Protein AF-A0A957C027-F1 (afdb_monomer)

Secondary structure (DSSP, 8-state):
----S-----TTSHHHHHHT--SSSEEEEE-TTS-EEEEEES---HHHHHHHHHHHHHTT-

Mean predicted aligned error: 4.16 Å

Sequence (61 aa):
YSIPFPIVLDIEGTVEELYNAGSTPTTIFVDKNGRIVARHFGPMSSEQIEEYINLLTTSGA

Structure (mmCIF, N/CA/C/O backbone):
data_AF-A0A957C027-F1
#
_entry.id   AF-A0A957C027-F1
#
loop_
_atom_site.group_PDB
_atom_site.id
_atom_site.type_symbol
_atom_site.label_atom_id
_atom_site.label_alt_id
_atom_site.label_comp_id
_atom_site.label_asym_id
_atom_site.label_entity_id
_atom_site.label_seq_id
_atom_site.pdbx_PDB_ins_code
_atom_site.Cartn_x
_atom_site.Cartn_y
_atom_site.Cartn_z
_atom_site.occupancy
_atom_site.B_iso_or_equiv
_atom_site.auth_seq_id
_atom_site.auth_comp_id
_atom_site.auth_asym_id
_atom_site.auth_atom_id
_atom_site.pdbx_PDB_model_num
ATOM 1 N N . TYR A 1 1 ? 13.915 -9.152 11.799 1.00 74.69 1 TYR A N 1
ATOM 2 C CA . TYR A 1 1 ? 12.447 -9.041 11.726 1.00 74.69 1 TYR A CA 1
ATOM 3 C C . TYR A 1 1 ? 11.874 -10.401 11.377 1.00 74.69 1 TYR A C 1
ATOM 5 O O . TYR A 1 1 ? 12.424 -11.042 10.492 1.00 74.69 1 TYR A O 1
ATOM 13 N N . SER A 1 2 ? 10.840 -10.858 12.089 1.00 89.94 2 SER A N 1
ATOM 14 C CA . SER A 1 2 ? 10.044 -12.020 11.675 1.00 89.94 2 SER A CA 1
ATOM 15 C C . SER A 1 2 ? 8.786 -11.476 11.019 1.00 89.94 2 SER A C 1
ATOM 17 O O . SER A 1 2 ? 7.985 -10.829 11.688 1.00 89.94 2 SER A O 1
ATOM 19 N N . ILE A 1 3 ? 8.682 -11.636 9.704 1.00 89.88 3 ILE A N 1
ATOM 20 C CA . ILE A 1 3 ? 7.603 -11.069 8.902 1.00 89.88 3 ILE A CA 1
ATOM 21 C C . ILE A 1 3 ? 6.675 -12.225 8.510 1.00 89.88 3 ILE A C 1
ATOM 23 O O . ILE A 1 3 ? 7.059 -13.032 7.665 1.00 89.88 3 ILE A O 1
ATOM 27 N N . PRO A 1 4 ? 5.488 -12.359 9.131 1.00 94.62 4 PRO A N 1
ATOM 28 C CA . PRO A 1 4 ? 4.607 -13.512 8.935 1.00 94.62 4 PRO A CA 1
ATOM 29 C C . PRO A 1 4 ? 3.718 -13.381 7.687 1.00 94.62 4 PRO A C 1
ATOM 31 O O . PRO A 1 4 ? 2.662 -14.003 7.612 1.00 94.62 4 PRO A O 1
ATOM 34 N N . PHE A 1 5 ? 4.109 -12.547 6.726 1.00 93.12 5 PHE A N 1
ATOM 35 C CA . PHE A 1 5 ? 3.346 -12.268 5.515 1.00 93.12 5 PHE A CA 1
ATOM 36 C C . PHE A 1 5 ? 4.228 -12.374 4.263 1.00 93.12 5 PHE A C 1
ATOM 38 O O . PHE A 1 5 ? 5.452 -12.255 4.367 1.00 93.12 5 PHE A O 1
ATOM 45 N N . PRO A 1 6 ? 3.630 -12.624 3.081 1.00 96.12 6 PRO A N 1
ATOM 46 C CA . PRO A 1 6 ? 4.380 -12.762 1.840 1.00 96.12 6 PRO A CA 1
ATOM 47 C C . PRO A 1 6 ? 5.187 -11.506 1.511 1.00 96.12 6 PRO A C 1
ATOM 49 O O . PRO A 1 6 ? 4.701 -10.385 1.652 1.00 96.12 6 PRO A O 1
ATOM 52 N N . ILE A 1 7 ? 6.404 -11.715 1.017 1.00 94.50 7 ILE A N 1
ATOM 53 C CA . ILE A 1 7 ? 7.260 -10.668 0.461 1.00 94.50 7 ILE A CA 1
ATOM 54 C C . ILE A 1 7 ? 7.538 -11.048 -0.988 1.00 94.50 7 ILE A C 1
ATOM 56 O O . ILE A 1 7 ? 7.955 -12.171 -1.272 1.00 94.50 7 ILE A O 1
ATOM 60 N N . VAL A 1 8 ? 7.297 -10.109 -1.895 1.00 95.50 8 VAL A N 1
ATOM 61 C CA . VAL A 1 8 ? 7.587 -10.242 -3.326 1.00 95.50 8 VAL A CA 1
ATOM 62 C C . VAL A 1 8 ? 8.691 -9.261 -3.719 1.00 95.50 8 VAL A C 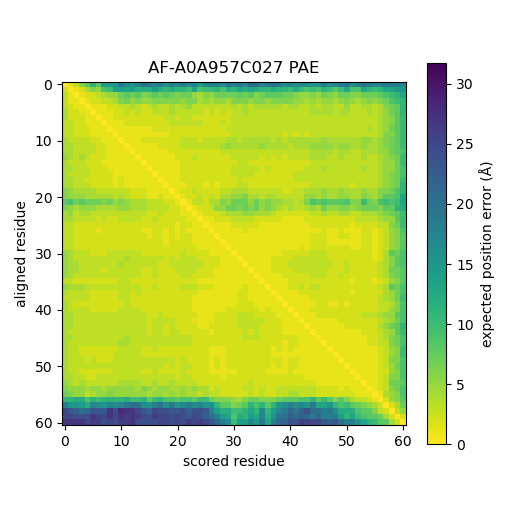1
ATOM 64 O O . VAL A 1 8 ? 8.893 -8.256 -3.039 1.00 95.50 8 VAL A O 1
ATOM 67 N N . LEU A 1 9 ? 9.423 -9.566 -4.793 1.00 97.00 9 LEU A N 1
ATOM 68 C CA . LEU A 1 9 ? 10.515 -8.734 -5.301 1.00 97.00 9 LEU A CA 1
ATOM 69 C C . LEU A 1 9 ? 10.125 -8.130 -6.651 1.00 97.00 9 LEU A C 1
ATOM 71 O O . LEU A 1 9 ? 9.976 -8.857 -7.630 1.00 97.00 9 LEU A O 1
ATOM 75 N N . ASP A 1 10 ? 9.998 -6.807 -6.699 1.00 95.88 10 ASP A N 1
ATOM 76 C CA . ASP A 1 10 ? 9.803 -6.037 -7.931 1.00 95.88 10 ASP A CA 1
ATOM 77 C C . ASP A 1 10 ? 11.162 -5.554 -8.460 1.00 95.88 10 ASP A C 1
ATOM 79 O O . ASP A 1 10 ? 11.532 -4.394 -8.309 1.00 95.88 10 ASP A O 1
ATOM 83 N N . ILE A 1 11 ? 11.961 -6.488 -8.987 1.00 97.56 11 ILE A N 1
ATOM 84 C CA . ILE A 1 11 ? 13.360 -6.233 -9.387 1.00 97.56 11 ILE A CA 1
ATOM 85 C C . ILE A 1 11 ? 13.447 -5.166 -10.488 1.00 97.56 11 ILE A C 1
ATOM 87 O O . ILE A 1 11 ? 14.355 -4.340 -10.469 1.00 97.56 11 ILE A O 1
ATOM 91 N N . GLU A 1 12 ? 12.488 -5.176 -11.414 1.00 97.44 12 GLU A N 1
ATOM 92 C CA . GLU A 1 12 ? 12.451 -4.278 -12.574 1.00 97.44 12 GLU A CA 1
ATOM 93 C C . GLU A 1 12 ? 11.665 -2.981 -12.309 1.00 97.44 12 GLU A C 1
ATOM 95 O O . GLU A 1 12 ? 11.572 -2.136 -13.193 1.00 97.44 12 GLU A O 1
ATOM 100 N N . GLY A 1 13 ? 11.058 -2.821 -11.126 1.00 95.44 13 GLY A N 1
ATOM 101 C CA . GLY A 1 13 ? 10.228 -1.653 -10.797 1.00 95.44 13 GLY A CA 1
ATOM 102 C C . GLY A 1 13 ? 8.897 -1.580 -11.558 1.00 95.44 13 GLY A C 1
ATOM 103 O O . GLY A 1 13 ? 8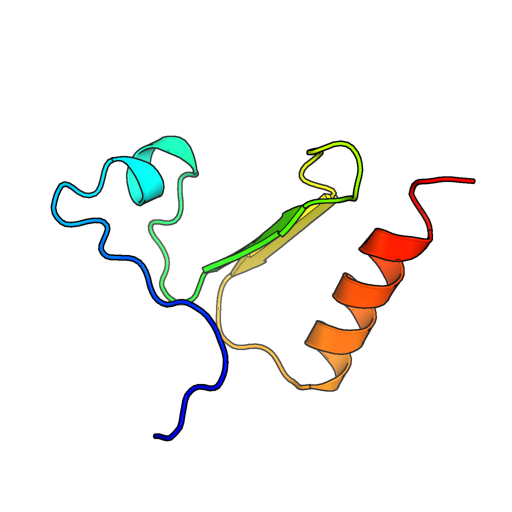.244 -0.541 -11.568 1.00 95.44 13 GLY A O 1
ATOM 104 N N . THR A 1 14 ? 8.471 -2.664 -12.214 1.00 97.50 14 THR A N 1
ATOM 105 C CA . THR A 1 14 ? 7.251 -2.669 -13.039 1.00 97.50 14 THR A CA 1
ATOM 106 C C . THR A 1 14 ? 5.996 -2.459 -12.192 1.00 97.50 14 THR A C 1
ATOM 108 O O . THR A 1 14 ? 5.046 -1.813 -12.636 1.00 97.50 14 THR A O 1
ATOM 111 N N . VAL A 1 15 ? 5.962 -3.006 -10.973 1.00 95.88 15 VAL A N 1
ATOM 112 C CA . VAL A 1 15 ? 4.819 -2.833 -10.063 1.00 95.88 15 VAL A CA 1
ATOM 113 C C . VAL A 1 15 ? 4.826 -1.428 -9.467 1.00 95.88 15 VAL A C 1
ATOM 115 O O . VAL A 1 15 ? 3.766 -0.810 -9.371 1.00 95.88 15 VAL A O 1
ATOM 118 N N . GLU A 1 16 ? 5.999 -0.909 -9.103 1.00 95.31 16 GLU A N 1
ATOM 119 C CA . GLU A 1 16 ? 6.164 0.474 -8.648 1.00 95.31 16 GLU A CA 1
ATOM 120 C C . GLU A 1 16 ? 5.624 1.469 -9.683 1.00 95.31 16 GLU A C 1
ATOM 122 O O . GLU A 1 16 ? 4.752 2.273 -9.338 1.00 95.31 16 GLU A O 1
ATOM 127 N N . GLU A 1 17 ? 6.043 1.345 -10.947 1.00 95.88 17 GLU A N 1
ATOM 128 C CA . GLU A 1 17 ? 5.598 2.208 -12.045 1.00 95.88 17 GLU A CA 1
ATOM 129 C C . GLU A 1 17 ? 4.085 2.086 -12.276 1.00 95.88 17 GLU A C 1
ATOM 131 O O . GLU A 1 17 ? 3.368 3.090 -12.302 1.00 95.88 17 GLU A O 1
ATOM 136 N N . LEU A 1 18 ? 3.569 0.853 -12.376 1.00 96.12 18 LEU A N 1
ATOM 137 C CA . LEU A 1 18 ? 2.147 0.594 -12.627 1.00 96.12 18 LEU A CA 1
ATOM 138 C C . LEU A 1 18 ? 1.247 1.222 -11.556 1.00 96.12 18 LEU A C 1
ATOM 140 O O . LEU A 1 18 ? 0.155 1.716 -11.853 1.00 96.12 18 LEU A O 1
ATOM 144 N N . TYR A 1 19 ? 1.690 1.197 -10.301 1.00 95.00 19 TYR A N 1
ATOM 145 C CA . TYR A 1 19 ? 0.932 1.744 -9.187 1.00 95.00 19 TYR A CA 1
ATOM 146 C C . TYR A 1 19 ? 1.310 3.185 -8.833 1.00 95.00 19 TYR A C 1
ATOM 148 O O . TYR A 1 19 ? 0.610 3.777 -8.004 1.00 95.00 19 TYR A O 1
ATOM 156 N N . ASN A 1 20 ? 2.315 3.779 -9.485 1.00 92.69 20 ASN A N 1
ATOM 157 C CA . ASN A 1 20 ? 2.883 5.089 -9.163 1.00 92.69 20 ASN A CA 1
ATOM 158 C C . ASN A 1 20 ? 3.249 5.190 -7.667 1.00 92.69 20 ASN A C 1
ATOM 160 O O . ASN A 1 20 ? 2.733 6.045 -6.940 1.00 92.69 20 ASN A O 1
ATOM 164 N N . ALA A 1 21 ? 4.063 4.241 -7.194 1.00 91.75 21 ALA A N 1
ATOM 165 C CA . ALA A 1 21 ? 4.432 4.062 -5.786 1.00 91.75 21 ALA A CA 1
ATOM 166 C C . ALA A 1 21 ? 5.807 4.670 -5.426 1.00 91.75 21 ALA A C 1
ATOM 168 O O . ALA A 1 21 ? 6.464 4.207 -4.495 1.00 91.75 21 ALA A O 1
ATOM 169 N N . GLY A 1 22 ? 6.221 5.733 -6.123 1.00 86.44 22 GLY A N 1
ATOM 170 C CA . GLY A 1 22 ? 7.583 6.279 -6.050 1.00 86.44 22 GLY A CA 1
ATOM 171 C C . GLY A 1 22 ? 8.020 6.866 -4.701 1.00 86.44 22 GLY A C 1
ATOM 172 O O . GLY A 1 22 ? 9.210 7.080 -4.478 1.00 86.44 22 GLY A O 1
ATOM 173 N N . SER A 1 23 ? 7.100 7.115 -3.764 1.00 90.56 23 SER A N 1
ATOM 174 C CA . SER A 1 23 ? 7.446 7.464 -2.379 1.00 90.56 23 SER A CA 1
ATOM 175 C C . SER A 1 23 ? 7.489 6.223 -1.491 1.00 90.56 23 SER A C 1
ATOM 177 O O . SER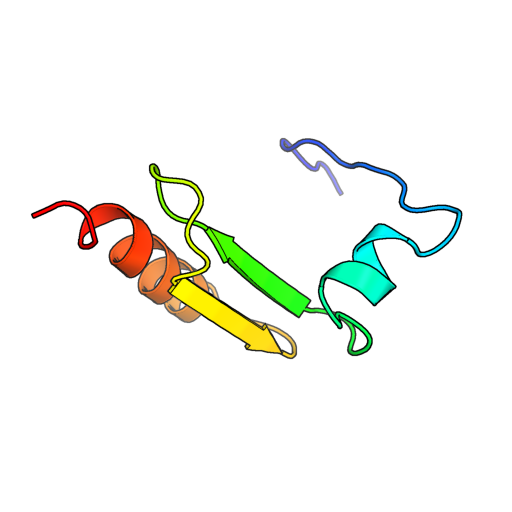 A 1 23 ? 6.550 5.434 -1.475 1.00 90.56 23 SER A O 1
ATOM 179 N N . THR A 1 24 ? 8.535 6.064 -0.682 1.00 93.38 24 THR A N 1
ATOM 180 C CA . THR A 1 24 ? 8.634 4.947 0.270 1.00 93.38 24 THR A CA 1
ATOM 181 C C . THR A 1 24 ? 8.459 5.433 1.716 1.00 93.38 24 THR A C 1
ATOM 183 O O . THR A 1 24 ? 9.130 6.392 2.100 1.00 93.38 24 THR A O 1
ATOM 186 N N . PRO A 1 25 ? 7.634 4.760 2.547 1.00 95.62 25 PRO A N 1
ATOM 187 C CA . PRO A 1 25 ? 6.707 3.680 2.187 1.00 95.62 25 PRO A CA 1
ATOM 188 C C . PRO A 1 25 ? 5.432 4.201 1.493 1.00 95.62 25 PRO A C 1
ATOM 190 O O . PRO A 1 25 ? 4.981 5.311 1.764 1.00 95.62 25 PRO A O 1
ATOM 193 N N . THR A 1 26 ? 4.829 3.374 0.634 1.00 96.94 26 THR A N 1
ATOM 194 C CA . THR A 1 26 ? 3.474 3.570 0.085 1.00 96.94 26 THR A CA 1
A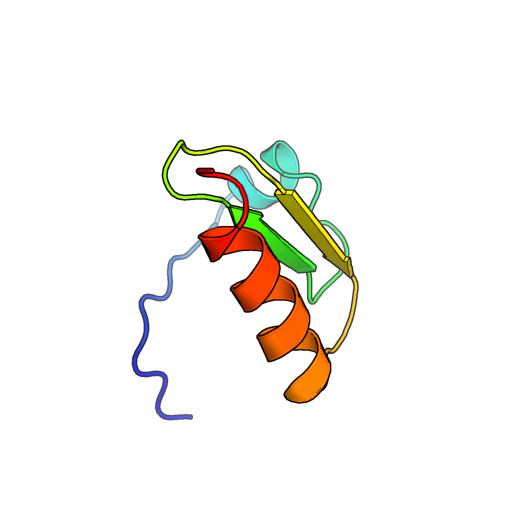TOM 195 C C . THR A 1 26 ? 2.647 2.322 0.365 1.00 96.94 26 THR A C 1
ATOM 197 O O . THR A 1 26 ? 3.110 1.210 0.124 1.00 96.94 26 THR A O 1
ATOM 200 N N . THR A 1 27 ? 1.421 2.497 0.863 1.00 96.81 27 THR A N 1
ATOM 201 C CA . THR A 1 27 ? 0.458 1.401 1.061 1.00 96.81 27 THR A CA 1
ATOM 202 C C . THR A 1 27 ? -0.787 1.636 0.217 1.00 96.81 27 THR A C 1
ATOM 204 O O . THR A 1 27 ? -1.334 2.740 0.187 1.00 96.81 27 THR A O 1
ATOM 207 N N . ILE A 1 28 ? -1.241 0.592 -0.475 1.00 96.62 28 ILE A N 1
ATOM 208 C CA . ILE A 1 28 ? -2.419 0.613 -1.346 1.00 96.62 28 ILE A CA 1
ATOM 209 C C . ILE A 1 28 ? -3.424 -0.393 -0.798 1.00 96.62 28 ILE A C 1
ATOM 211 O O . ILE A 1 28 ? -3.109 -1.570 -0.643 1.00 96.62 28 ILE A O 1
ATOM 215 N N . PHE A 1 29 ? -4.632 0.079 -0.503 1.00 96.62 29 PHE A N 1
ATOM 216 C CA . PHE A 1 29 ? -5.693 -0.721 0.099 1.00 96.62 29 PHE A CA 1
ATOM 217 C C . PHE A 1 29 ? -6.677 -1.161 -0.983 1.00 96.62 29 PHE A C 1
ATOM 219 O O . PHE A 1 29 ? -7.266 -0.321 -1.668 1.00 96.62 29 PHE A O 1
ATOM 226 N N . VAL A 1 30 ? -6.834 -2.476 -1.143 1.00 95.25 30 VAL A N 1
ATOM 227 C CA . VAL A 1 30 ? -7.646 -3.100 -2.197 1.00 95.25 30 VAL A CA 1
ATOM 228 C C . VAL A 1 30 ? -8.774 -3.919 -1.565 1.00 95.25 30 VAL A C 1
ATOM 230 O O . VAL A 1 30 ? -8.515 -4.739 -0.686 1.00 95.25 30 VAL A O 1
ATOM 233 N N . ASP A 1 31 ? -10.021 -3.689 -1.985 1.00 94.94 31 ASP A N 1
ATOM 234 C CA . ASP A 1 31 ? -11.202 -4.398 -1.471 1.00 94.94 31 ASP A CA 1
ATOM 235 C C . ASP A 1 31 ? -11.337 -5.833 -2.026 1.00 94.94 31 ASP A C 1
ATOM 237 O O . ASP A 1 31 ? -10.611 -6.261 -2.928 1.00 94.94 31 ASP A O 1
ATOM 241 N N . LYS A 1 32 ? -12.332 -6.582 -1.527 1.00 94.75 32 LYS A N 1
ATOM 242 C CA . LYS A 1 32 ? -12.631 -7.961 -1.972 1.00 94.75 32 LYS A CA 1
ATOM 243 C C . LYS A 1 32 ? -12.986 -8.095 -3.461 1.00 94.75 32 LYS A C 1
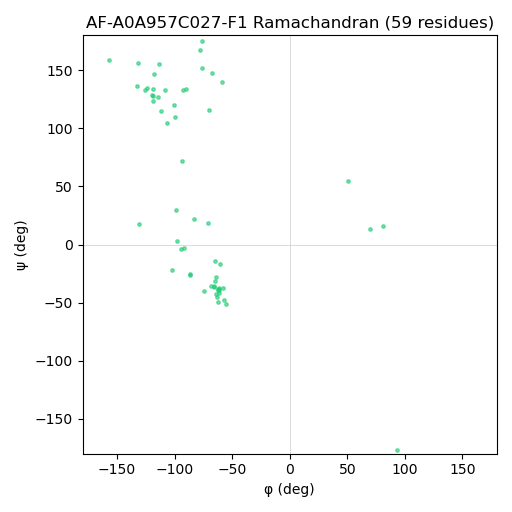ATOM 245 O O . LYS A 1 32 ? -12.994 -9.205 -3.982 1.00 94.75 32 LYS A O 1
ATOM 250 N N . ASN A 1 33 ? -13.331 -6.993 -4.127 1.00 94.25 33 ASN A N 1
ATOM 251 C CA . ASN A 1 33 ? -13.688 -6.950 -5.542 1.00 94.25 33 ASN A CA 1
ATOM 252 C C . ASN A 1 33 ? -12.499 -6.519 -6.421 1.00 94.25 33 ASN A C 1
ATOM 254 O O . ASN A 1 33 ? -12.672 -6.349 -7.627 1.00 94.25 33 ASN A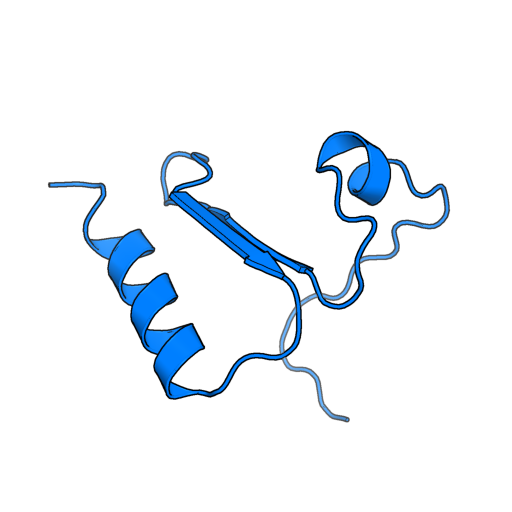 O 1
ATOM 258 N N . GLY A 1 34 ? -11.317 -6.302 -5.833 1.00 93.94 34 GLY A N 1
ATOM 259 C CA . GLY A 1 34 ? -10.126 -5.835 -6.538 1.00 93.94 34 GLY A CA 1
ATOM 260 C C . GLY A 1 34 ? -10.085 -4.323 -6.778 1.00 93.94 34 GLY A C 1
ATOM 261 O O . GLY A 1 34 ? -9.311 -3.866 -7.616 1.00 93.94 34 GLY A O 1
ATOM 262 N N . ARG A 1 35 ? -10.906 -3.523 -6.083 1.00 94.69 35 ARG A N 1
ATOM 263 C CA . ARG A 1 35 ? -10.919 -2.058 -6.223 1.00 94.69 35 ARG A CA 1
ATOM 264 C C . ARG A 1 35 ? -9.950 -1.410 -5.245 1.00 94.69 35 ARG A C 1
ATOM 266 O O . ARG A 1 35 ? -9.975 -1.719 -4.059 1.00 94.69 35 ARG A O 1
ATOM 273 N N . ILE A 1 36 ? -9.148 -0.457 -5.721 1.00 94.94 36 ILE A N 1
ATOM 274 C CA . ILE A 1 36 ? -8.354 0.413 -4.845 1.00 94.94 36 ILE A CA 1
ATOM 275 C C . ILE A 1 36 ? -9.315 1.363 -4.126 1.00 94.94 36 ILE A C 1
ATOM 277 O O . ILE A 1 36 ? -9.956 2.187 -4.777 1.00 94.94 36 ILE A O 1
ATOM 281 N N . VAL A 1 37 ? -9.405 1.260 -2.802 1.00 95.69 37 VAL A N 1
ATOM 282 C CA . VAL A 1 37 ? -10.280 2.119 -1.984 1.00 95.69 37 VAL A CA 1
ATOM 283 C C . VAL A 1 37 ? -9.520 3.232 -1.271 1.00 95.69 37 VAL A C 1
ATOM 285 O O . VAL A 1 37 ? -10.113 4.250 -0.925 1.00 95.69 37 VAL A O 1
ATOM 288 N N . ALA A 1 38 ? -8.208 3.072 -1.078 1.00 95.56 38 ALA A N 1
ATOM 289 C CA . ALA A 1 38 ? -7.356 4.101 -0.497 1.00 95.56 38 ALA A CA 1
ATOM 290 C C . ALA A 1 38 ? -5.882 3.930 -0.892 1.00 95.56 38 ALA A C 1
ATOM 292 O O . ALA A 1 38 ? -5.424 2.839 -1.245 1.00 95.56 38 ALA A O 1
ATOM 293 N N . ARG A 1 39 ? -5.134 5.031 -0.786 1.00 95.88 39 ARG A N 1
ATOM 294 C CA . ARG A 1 39 ? -3.672 5.086 -0.888 1.00 95.88 39 ARG A CA 1
ATOM 295 C C . ARG A 1 39 ? -3.128 5.911 0.275 1.00 95.88 39 ARG A C 1
ATOM 297 O O . ARG A 1 39 ? -3.677 6.972 0.567 1.00 95.88 39 ARG A O 1
ATOM 304 N N . HIS A 1 40 ? -2.061 5.433 0.903 1.00 96.44 40 HIS A N 1
ATOM 305 C CA . HIS A 1 40 ? -1.357 6.137 1.969 1.00 96.44 40 HIS A CA 1
ATOM 306 C C . HIS A 1 40 ? 0.123 6.289 1.617 1.00 96.44 40 HIS A C 1
ATOM 308 O O . HIS A 1 40 ? 0.765 5.323 1.201 1.00 96.44 40 HIS A O 1
ATOM 314 N N . PHE A 1 41 ? 0.655 7.492 1.822 1.00 96.19 41 PHE A N 1
ATOM 315 C CA . PHE A 1 41 ? 2.049 7.838 1.565 1.00 96.19 41 PHE A CA 1
ATOM 316 C C . PHE A 1 41 ? 2.748 8.170 2.881 1.00 96.19 41 PHE A C 1
ATOM 318 O O . PHE A 1 41 ? 2.298 9.050 3.612 1.00 96.19 41 PHE A O 1
ATOM 325 N N . GLY A 1 42 ? 3.873 7.511 3.149 1.00 95.81 42 GLY A N 1
ATOM 326 C CA . GLY A 1 42 ? 4.631 7.695 4.378 1.00 95.81 42 GLY A CA 1
ATOM 327 C C . GLY A 1 42 ? 4.270 6.700 5.489 1.00 95.81 42 GLY A C 1
ATOM 328 O O . GLY A 1 42 ? 3.527 5.739 5.269 1.00 95.81 42 GLY A O 1
ATOM 329 N N . PRO A 1 43 ? 4.890 6.863 6.669 1.00 96.88 43 PRO A N 1
ATOM 330 C CA . PRO A 1 43 ? 4.695 5.965 7.799 1.00 96.88 43 PRO A CA 1
ATOM 331 C C . PRO A 1 43 ? 3.273 6.072 8.363 1.00 96.88 43 PRO A C 1
ATOM 333 O O . PRO A 1 43 ? 2.702 7.158 8.407 1.00 96.88 43 PRO A O 1
ATOM 336 N N . MET A 1 44 ? 2.755 4.952 8.868 1.00 97.38 44 MET A N 1
ATOM 337 C CA . MET A 1 44 ? 1.446 4.872 9.522 1.00 97.38 44 MET A CA 1
ATOM 338 C C . MET A 1 44 ? 1.576 4.440 10.980 1.00 97.38 44 MET A C 1
ATOM 340 O O . MET A 1 44 ? 2.435 3.617 11.313 1.00 97.38 44 MET A O 1
ATOM 344 N N . SER A 1 45 ? 0.689 4.955 11.830 1.00 98.06 45 SER A N 1
ATOM 345 C CA . SER A 1 45 ? 0.413 4.380 13.146 1.00 98.06 45 SER A CA 1
ATOM 346 C C . SER A 1 45 ? -0.484 3.141 13.033 1.00 98.06 45 SER A C 1
ATOM 348 O O . SER A 1 45 ? -1.089 2.883 11.989 1.00 98.06 45 SER A O 1
ATOM 350 N N . SER A 1 46 ? -0.593 2.373 14.117 1.00 97.56 46 SER A N 1
ATOM 351 C CA . SER A 1 46 ? -1.483 1.206 14.171 1.00 97.56 46 SER A CA 1
ATOM 352 C C . SER A 1 46 ? -2.949 1.598 13.978 1.00 97.56 46 SER A C 1
ATOM 354 O O . SER A 1 46 ? -3.674 0.926 13.253 1.00 97.56 46 SER A O 1
ATOM 356 N N . GLU A 1 47 ? -3.365 2.721 14.561 1.00 97.94 47 GLU A N 1
ATOM 357 C CA . GLU A 1 47 ? -4.731 3.239 14.465 1.00 97.94 47 GLU A CA 1
ATOM 358 C C . GLU A 1 47 ? -5.076 3.602 13.016 1.00 97.94 47 GLU A C 1
ATOM 360 O O . GLU A 1 47 ? -6.137 3.236 12.520 1.00 97.94 47 GLU A O 1
ATOM 365 N N . GLN A 1 48 ? -4.143 4.234 12.293 1.00 97.38 48 GLN A N 1
ATOM 366 C CA . GLN A 1 48 ? -4.330 4.542 10.872 1.00 97.38 48 GLN A CA 1
ATOM 367 C C . GLN A 1 48 ? -4.480 3.269 10.028 1.00 97.38 48 GLN A C 1
ATOM 369 O O . GLN A 1 48 ? -5.294 3.225 9.108 1.00 97.38 48 GLN A O 1
ATOM 374 N N . ILE A 1 49 ? -3.725 2.209 10.340 1.00 96.62 49 ILE A N 1
ATOM 375 C CA . ILE A 1 49 ? -3.866 0.914 9.657 1.00 96.62 49 ILE A CA 1
ATOM 376 C C . ILE A 1 49 ? -5.264 0.327 9.902 1.00 96.62 49 ILE A C 1
ATOM 378 O O . ILE A 1 49 ? -5.906 -0.124 8.952 1.00 96.62 49 ILE A O 1
ATOM 382 N N . GLU A 1 50 ? -5.752 0.353 11.144 1.00 96.88 50 GLU A N 1
ATOM 383 C CA . GLU A 1 50 ? -7.093 -0.132 11.493 1.00 96.88 50 GLU A CA 1
ATOM 384 C C . GLU A 1 50 ? -8.200 0.649 10.767 1.00 96.88 50 GLU A C 1
ATOM 386 O O . GLU A 1 50 ? -9.133 0.043 10.234 1.00 96.88 50 GLU A O 1
ATOM 391 N N . GLU A 1 51 ? -8.076 1.976 10.665 1.00 96.06 51 GLU A N 1
ATOM 392 C CA . GLU A 1 51 ? -9.005 2.826 9.909 1.00 96.06 51 GLU A CA 1
ATOM 393 C C . GLU A 1 51 ? -9.116 2.391 8.442 1.00 96.06 51 GLU A C 1
ATOM 395 O O . GLU A 1 51 ? -10.224 2.206 7.930 1.00 96.06 51 GLU A O 1
ATOM 400 N N . TYR A 1 52 ? -7.987 2.159 7.766 1.00 96.62 52 TYR A N 1
ATOM 401 C CA . TYR A 1 52 ? -8.004 1.702 6.377 1.00 96.62 52 TYR A CA 1
ATOM 402 C C .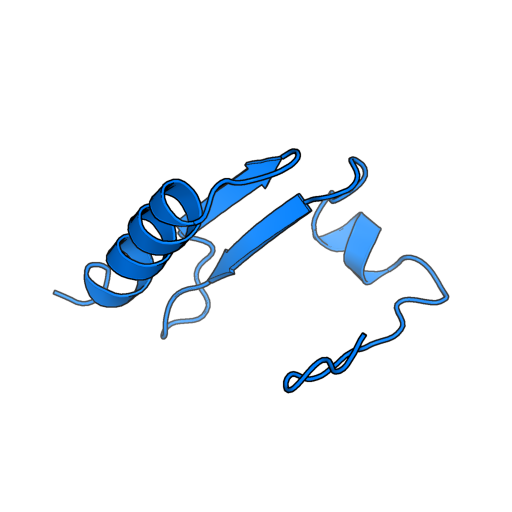 TYR A 1 52 ? -8.536 0.273 6.223 1.00 96.62 52 TYR A C 1
ATOM 404 O O . TYR A 1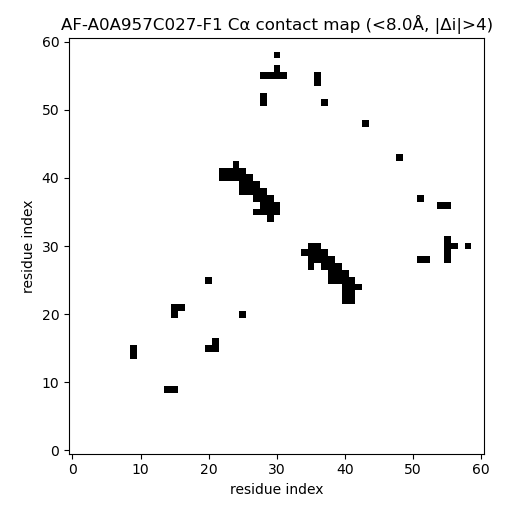 52 ? -9.241 -0.010 5.253 1.00 96.62 52 TYR A O 1
ATOM 412 N N . ILE A 1 53 ? -8.249 -0.628 7.168 1.00 95.12 53 ILE A N 1
ATOM 413 C CA . ILE A 1 53 ? -8.802 -1.992 7.154 1.00 95.12 53 ILE A CA 1
ATOM 414 C C . ILE A 1 53 ? 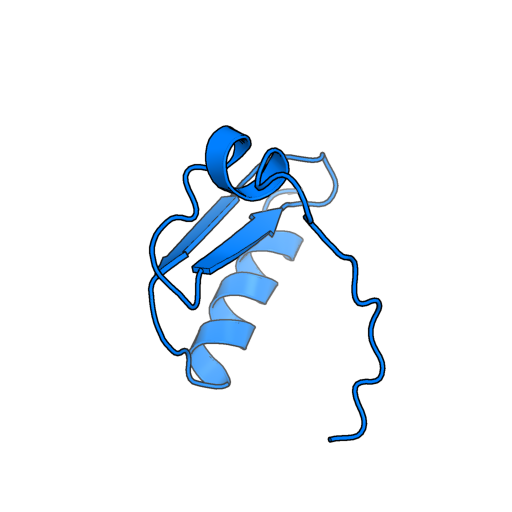-10.334 -1.957 7.259 1.00 95.12 53 ILE A C 1
ATOM 416 O O . ILE A 1 53 ? -11.011 -2.702 6.549 1.00 95.12 53 ILE A O 1
ATOM 420 N N . ASN A 1 54 ? -10.899 -1.059 8.068 1.00 93.81 54 ASN A N 1
ATOM 421 C CA . ASN A 1 54 ? -12.352 -0.902 8.191 1.00 93.81 54 ASN A CA 1
ATOM 422 C C . ASN A 1 54 ? -13.024 -0.425 6.888 1.00 93.81 54 ASN A C 1
ATOM 424 O O . ASN A 1 54 ? -14.181 -0.764 6.619 1.00 93.81 54 ASN A O 1
ATOM 428 N N . LEU A 1 55 ? -12.304 0.309 6.030 1.00 90.50 55 LEU A N 1
ATOM 429 C CA . LEU A 1 55 ? -12.807 0.661 4.697 1.00 90.50 55 LEU A CA 1
ATOM 430 C C . LEU A 1 55 ? -12.964 -0.578 3.804 1.00 90.50 55 LEU A C 1
ATOM 432 O O . LEU A 1 55 ? -13.930 -0.662 3.048 1.00 90.50 55 LEU A O 1
ATOM 436 N N . LEU A 1 56 ? -12.072 -1.570 3.927 1.00 91.62 56 LEU A N 1
ATOM 437 C CA . LEU A 1 56 ? -12.100 -2.789 3.106 1.00 91.62 56 LEU A CA 1
ATOM 438 C C . LEU A 1 56 ? -13.348 -3.649 3.351 1.00 91.62 56 LEU A C 1
ATOM 440 O O . LEU A 1 56 ? -13.814 -4.342 2.444 1.00 91.62 56 LEU A O 1
ATOM 444 N N . THR A 1 57 ? -13.881 -3.632 4.573 1.00 79.69 57 THR A N 1
ATOM 445 C CA . THR A 1 57 ? -15.041 -4.443 4.975 1.00 79.69 57 THR A CA 1
ATOM 446 C C . THR A 1 57 ? -16.371 -3.759 4.664 1.00 79.69 57 THR A C 1
ATOM 448 O O . THR A 1 57 ? -17.370 -4.442 4.433 1.00 79.69 57 THR A O 1
ATOM 451 N N . THR A 1 58 ? -16.381 -2.425 4.589 1.00 67.38 58 THR A N 1
ATOM 452 C CA . THR A 1 58 ? -17.598 -1.620 4.404 1.00 67.38 58 THR A CA 1
ATOM 453 C C . THR A 1 58 ? -17.982 -1.441 2.928 1.00 67.38 58 THR A C 1
ATOM 455 O O . THR A 1 58 ? -19.162 -1.317 2.617 1.00 67.38 58 THR A O 1
ATOM 458 N N . SER A 1 59 ? -17.036 -1.514 1.981 1.00 58.66 59 SER A N 1
ATOM 459 C CA . SER A 1 59 ? -17.287 -1.325 0.533 1.00 58.66 59 SER A CA 1
ATOM 460 C C . SER A 1 59 ? -18.065 -2.462 -0.166 1.00 58.66 59 SER A C 1
ATOM 462 O O . SER A 1 59 ? -18.020 -2.596 -1.389 1.00 58.66 59 SER A O 1
ATOM 464 N N . GLY A 1 60 ? -18.771 -3.306 0.591 1.00 55.16 60 GLY A N 1
ATOM 465 C CA . GLY A 1 60 ? -19.563 -4.427 0.085 1.00 55.16 60 GLY A CA 1
ATOM 466 C C . GLY A 1 60 ? -20.993 -4.509 0.621 1.00 55.16 60 GLY A C 1
ATOM 467 O O . GLY A 1 60 ? -21.554 -5.604 0.535 1.00 55.16 60 GLY A O 1
ATOM 468 N N . ALA A 1 61 ? -21.522 -3.418 1.189 1.00 45.28 61 ALA A N 1
ATOM 469 C CA . ALA A 1 61 ? -22.931 -3.259 1.563 1.00 45.28 61 ALA A CA 1
ATOM 470 C C . ALA A 1 61 ? -23.740 -2.596 0.439 1.00 45.28 61 ALA A C 1
ATOM 472 O O . ALA A 1 61 ? -23.188 -1.686 -0.223 1.00 45.28 61 ALA A O 1
#

Nearest PDB structures (foldseek):
  1st9-assembly2_B  TM=9.600E-01  e=9.869E-03  Bacillus subtilis
  2h1a-assembly1_A  TM=9.300E-01  e=7.981E-03  Bacillus subtilis
  2h1b-assembly2_B  TM=9.357E-01  e=1.137E-02  Bacillus subtilis
  2h19-assembly2_B  TM=9.315E-01  e=1.310E-02  Bacillus subtilis
  4hqs-assembly1_A  TM=8.784E-01  e=2.308E-02  Streptococcus pneumoniae TIGR4

pLDDT: mean 92.0, std 10.35, range [45.28, 98.06]

Radius of gyration: 13.06 Å; Cα contacts (8 Å, |Δi|>4): 46; chains: 1; bounding box: 36×21×28 Å

Solvent-accessible surface area (backbone atoms only — not comparable to full-atom values): 4154 Å² total; per-residue (Å²): 137,89,74,97,62,94,82,84,83,66,87,83,40,60,62,42,62,76,67,66,47,87,54,83,51,56,51,76,43,63,31,94,85,72,44,78,79,48,76,46,79,49,91,76,56,70,68,58,51,51,56,56,53,54,52,46,72,57,81,77,121

Foldseek 3Di:
DDDPDDDDDPPVCPVCVVVVCPAPPKDFQAAPVRDGPDIDHDDDDPVRVVVSVVSNVPVPD